Protein AF-A0AAJ4LT40-F1 (afdb_monomer_lite)

Structure (mmCIF, N/CA/C/O backbone):
data_AF-A0AAJ4LT40-F1
#
_entry.id   AF-A0AAJ4LT40-F1
#
loop_
_atom_site.group_PDB
_atom_site.id
_atom_site.type_symbol
_atom_site.label_atom_id
_atom_site.label_alt_id
_atom_site.label_comp_id
_atom_site.label_asym_id
_atom_site.label_entity_id
_atom_site.label_seq_id
_atom_site.pdbx_PDB_ins_code
_atom_site.Cartn_x
_atom_site.Cartn_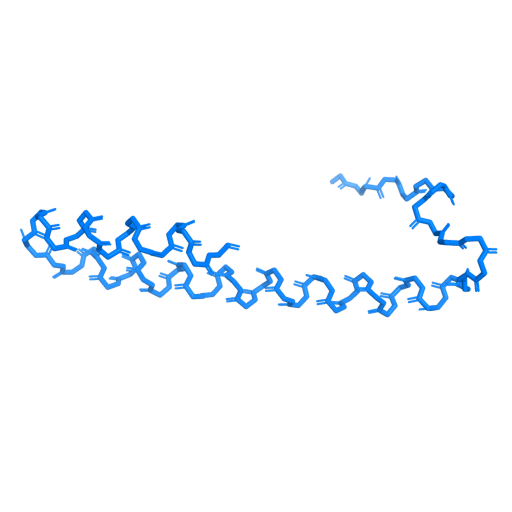y
_atom_site.Cartn_z
_atom_site.occupancy
_atom_site.B_iso_or_equiv
_atom_site.auth_seq_id
_atom_site.auth_comp_id
_atom_site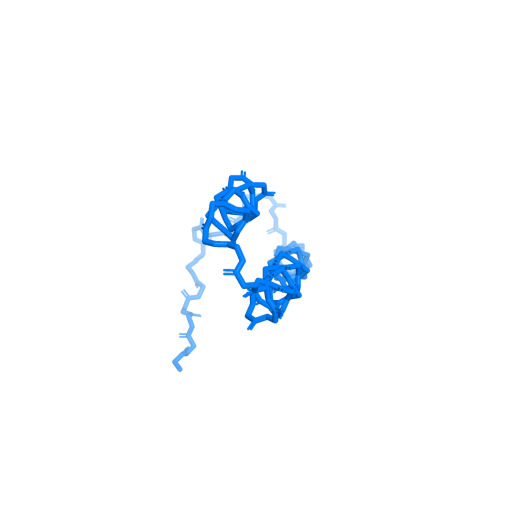.auth_asym_id
_atom_site.auth_atom_id
_atom_site.pdbx_PDB_model_num
ATOM 1 N N . MET A 1 1 ? 11.107 -15.818 -1.018 1.00 40.22 1 MET A N 1
ATOM 2 C CA . MET A 1 1 ? 10.703 -16.401 -2.315 1.00 40.22 1 MET A CA 1
ATOM 3 C C . MET A 1 1 ? 10.722 -15.277 -3.334 1.00 40.22 1 MET A C 1
ATOM 5 O O . MET A 1 1 ? 9.980 -14.324 -3.148 1.00 40.22 1 MET A O 1
ATOM 9 N N . GLY A 1 2 ? 11.631 -15.309 -4.310 1.00 48.25 2 GLY A N 1
ATOM 10 C CA . GLY A 1 2 ? 11.670 -14.294 -5.367 1.00 48.25 2 GLY A CA 1
ATOM 11 C C . GLY A 1 2 ? 10.567 -14.572 -6.382 1.00 48.25 2 GLY A C 1
ATOM 12 O O . GLY A 1 2 ? 10.488 -15.690 -6.888 1.00 48.25 2 GLY A O 1
ATOM 13 N N . ASN A 1 3 ? 9.704 -13.592 -6.643 1.00 60.66 3 ASN A N 1
ATOM 14 C CA . ASN A 1 3 ? 8.757 -13.674 -7.750 1.00 60.66 3 ASN A CA 1
ATOM 15 C C . ASN A 1 3 ? 9.554 -13.760 -9.059 1.00 60.66 3 ASN A C 1
ATOM 17 O O . ASN A 1 3 ? 10.405 -12.912 -9.323 1.00 60.66 3 ASN A O 1
ATOM 21 N N . ILE A 1 4 ? 9.305 -14.797 -9.856 1.00 62.84 4 ILE A N 1
ATOM 22 C CA . ILE A 1 4 ? 9.903 -14.940 -11.185 1.00 62.84 4 ILE A CA 1
ATOM 23 C C . ILE A 1 4 ? 9.154 -13.976 -12.106 1.00 62.84 4 ILE A C 1
ATOM 25 O O . ILE A 1 4 ? 7.982 -14.208 -12.398 1.00 62.84 4 ILE A O 1
ATOM 29 N N . VAL A 1 5 ? 9.818 -12.899 -12.536 1.00 62.06 5 VAL A N 1
ATOM 30 C CA . VAL A 1 5 ? 9.292 -11.986 -13.563 1.00 62.06 5 VAL A CA 1
ATOM 31 C C . VAL A 1 5 ? 9.103 -12.790 -14.842 1.00 62.06 5 VAL A C 1
ATOM 33 O O . VAL A 1 5 ? 10.064 -13.365 -15.362 1.00 62.06 5 VAL A O 1
ATOM 36 N N . LYS A 1 6 ? 7.870 -12.870 -15.342 1.00 70.88 6 LYS A N 1
ATOM 37 C CA . LYS A 1 6 ? 7.626 -13.466 -16.653 1.00 70.88 6 LYS A CA 1
ATOM 38 C C . LYS A 1 6 ? 7.879 -12.384 -17.692 1.00 70.88 6 LYS A C 1
ATOM 40 O O . LYS A 1 6 ? 7.505 -11.235 -17.501 1.00 70.88 6 LYS A O 1
ATOM 45 N N . LEU A 1 7 ? 8.479 -12.746 -18.825 1.00 62.06 7 LEU A N 1
ATOM 46 C CA . LEU A 1 7 ? 8.689 -11.802 -19.934 1.00 62.06 7 LEU A CA 1
ATOM 47 C C . LEU A 1 7 ? 7.372 -11.191 -20.449 1.00 62.06 7 LEU A C 1
ATOM 49 O O . LEU A 1 7 ? 7.396 -10.138 -21.066 1.00 62.06 7 LEU A O 1
ATOM 53 N N . THR A 1 8 ? 6.232 -11.820 -20.149 1.00 66.56 8 THR A N 1
ATOM 54 C CA . THR A 1 8 ? 4.882 -11.302 -20.411 1.00 66.56 8 THR A CA 1
ATOM 55 C C . THR A 1 8 ? 4.505 -10.074 -19.579 1.00 66.56 8 THR A C 1
ATOM 57 O O . THR A 1 8 ? 3.503 -9.438 -19.881 1.00 66.56 8 THR A O 1
ATOM 60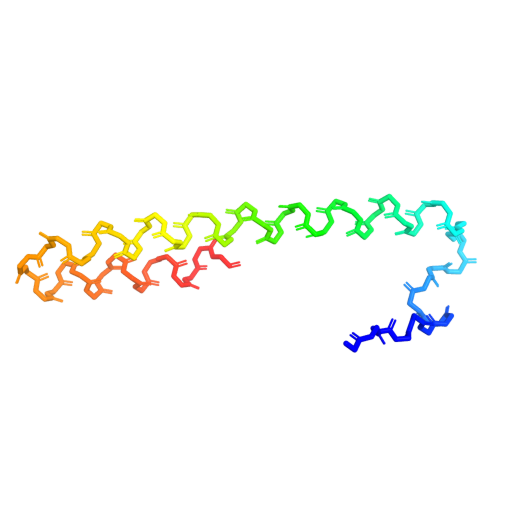 N N . ASP A 1 9 ? 5.259 -9.762 -18.521 1.00 70.62 9 ASP A N 1
ATOM 61 C CA . ASP A 1 9 ? 4.976 -8.647 -17.608 1.00 70.62 9 ASP A CA 1
ATOM 62 C C . ASP A 1 9 ? 5.631 -7.328 -18.075 1.00 70.62 9 ASP A C 1
ATOM 64 O O . ASP A 1 9 ? 5.299 -6.250 -17.566 1.00 70.62 9 ASP A O 1
ATOM 68 N N . ILE A 1 10 ? 6.557 -7.424 -19.037 1.00 81.75 10 ILE A N 1
ATOM 69 C CA . ILE A 1 10 ? 7.247 -6.310 -19.694 1.00 81.75 10 ILE A CA 1
ATOM 70 C C . ILE A 1 10 ? 6.471 -5.970 -20.969 1.00 81.75 10 ILE A C 1
ATOM 72 O O . ILE A 1 10 ? 6.172 -6.857 -21.771 1.00 81.75 10 ILE A O 1
ATOM 76 N N . GLY A 1 11 ? 6.117 -4.698 -21.154 1.00 80.69 11 GLY A N 1
ATOM 77 C CA .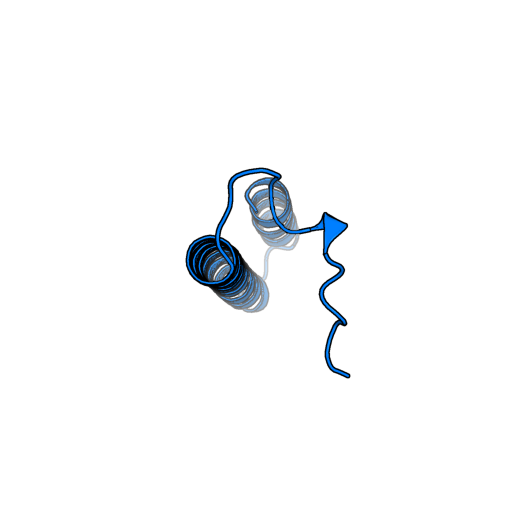 GLY A 1 11 ? 5.396 -4.254 -22.349 1.00 80.69 11 GLY A CA 1
ATOM 78 C C . GLY A 1 11 ? 6.187 -4.504 -23.639 1.00 80.69 11 GLY A C 1
ATOM 79 O O . GLY A 1 11 ? 7.413 -4.485 -23.635 1.00 80.69 11 GLY A O 1
ATOM 80 N N . GLU A 1 12 ? 5.496 -4.678 -24.771 1.00 80.44 12 GLU A N 1
ATOM 81 C CA . GLU A 1 12 ? 6.128 -5.014 -26.065 1.00 80.44 12 GLU A CA 1
ATOM 82 C C . GLU A 1 12 ? 7.216 -4.019 -26.519 1.00 80.44 12 GLU A C 1
ATOM 84 O O . GLU A 1 12 ? 8.116 -4.395 -27.264 1.00 80.44 12 GLU A O 1
ATOM 89 N N . ASN A 1 13 ? 7.162 -2.768 -26.045 1.00 84.19 13 ASN A N 1
ATOM 90 C CA . ASN A 1 13 ? 8.142 -1.713 -26.336 1.00 84.19 13 ASN A CA 1
ATOM 91 C C . ASN A 1 13 ? 8.888 -1.214 -25.085 1.00 84.19 13 ASN A C 1
ATOM 93 O O . ASN A 1 13 ? 9.522 -0.162 -25.125 1.00 84.19 13 ASN A O 1
ATOM 97 N N . GLU A 1 14 ? 8.773 -1.918 -23.962 1.00 85.38 14 GLU A N 1
ATOM 98 C CA . GLU A 1 14 ? 9.359 -1.522 -22.684 1.00 85.38 14 GLU A CA 1
ATOM 99 C C . GLU A 1 14 ? 10.745 -2.161 -22.525 1.00 85.38 14 GLU A C 1
ATOM 101 O O . GLU A 1 14 ? 10.904 -3.377 -22.660 1.00 85.38 14 GLU A O 1
ATOM 106 N N . THR A 1 15 ? 11.778 -1.363 -22.240 1.00 89.31 15 THR A N 1
ATOM 107 C CA . THR A 1 15 ? 13.085 -1.938 -21.903 1.00 89.31 15 THR A CA 1
ATOM 108 C C . THR A 1 15 ? 13.059 -2.534 -20.495 1.00 89.31 15 THR A C 1
ATOM 110 O O . THR A 1 15 ? 12.224 -2.190 -19.660 1.00 89.31 15 THR A O 1
ATOM 113 N N . LEU A 1 16 ? 14.029 -3.395 -20.172 1.00 88.38 16 LEU A N 1
ATOM 114 C CA . LEU A 1 16 ? 14.176 -3.912 -18.804 1.00 88.38 16 LEU A CA 1
ATOM 115 C C . LEU A 1 16 ? 14.364 -2.796 -17.763 1.00 88.38 16 LEU A C 1
ATOM 117 O O . LEU A 1 16 ? 13.955 -2.961 -16.616 1.00 88.38 16 LEU A O 1
ATOM 121 N N . ILE A 1 17 ? 14.980 -1.677 -18.159 1.00 90.75 17 ILE A N 1
ATOM 122 C CA . ILE A 1 17 ? 15.175 -0.517 -17.285 1.00 90.75 17 ILE A CA 1
ATOM 123 C C . ILE A 1 17 ? 13.839 0.198 -17.064 1.00 90.75 17 ILE A C 1
ATOM 125 O O . ILE A 1 17 ? 13.496 0.466 -15.917 1.00 90.75 17 ILE A O 1
ATOM 129 N N . ASP A 1 18 ? 13.063 0.436 -18.125 1.00 91.31 18 ASP A N 1
ATOM 130 C CA . ASP A 1 18 ? 11.737 1.066 -18.02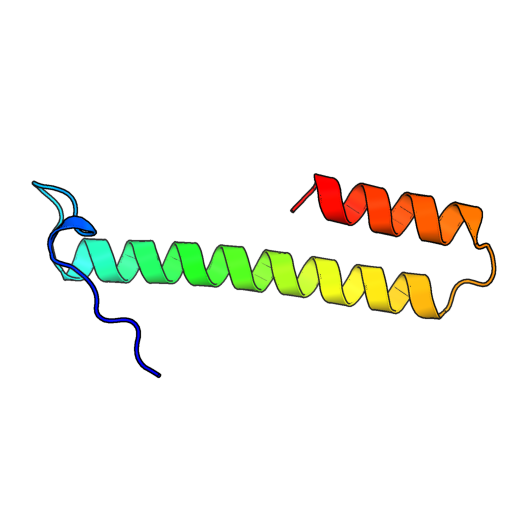3 1.00 91.31 18 ASP A CA 1
ATOM 131 C C . ASP A 1 18 ? 10.800 0.239 -17.132 1.00 91.31 18 ASP A C 1
ATOM 133 O O . ASP A 1 18 ? 10.162 0.774 -16.224 1.00 91.31 18 ASP A O 1
ATOM 137 N N . TYR A 1 19 ? 10.813 -1.086 -17.316 1.00 89.19 19 TYR A N 1
ATOM 138 C CA . TYR A 1 19 ? 10.080 -2.023 -16.471 1.00 89.19 19 TYR A CA 1
ATOM 139 C C . TYR A 1 19 ? 10.498 -1.921 -15.002 1.00 89.19 19 TYR A C 1
ATOM 141 O O . TYR A 1 19 ? 9.646 -1.853 -14.116 1.00 89.19 19 TYR A O 1
ATOM 149 N N . ALA A 1 20 ? 11.805 -1.896 -14.724 1.00 89.69 20 ALA A N 1
ATOM 150 C CA . ALA A 1 20 ? 12.313 -1.793 -13.360 1.00 89.69 20 ALA A CA 1
ATOM 151 C C . ALA A 1 20 ? 11.893 -0.474 -12.693 1.00 89.69 20 ALA A C 1
ATOM 153 O O . ALA A 1 20 ? 11.418 -0.502 -11.560 1.00 89.69 20 ALA A O 1
ATOM 154 N N . VAL A 1 21 ? 11.997 0.652 -13.406 1.00 94.31 21 VAL A N 1
ATOM 155 C CA . VAL A 1 21 ? 11.583 1.976 -12.913 1.00 94.31 21 VAL A CA 1
ATOM 156 C C . VAL A 1 21 ? 10.081 2.013 -12.636 1.00 94.31 21 VAL A C 1
ATOM 158 O O . VAL A 1 21 ? 9.657 2.468 -11.574 1.00 94.31 21 VAL A O 1
ATOM 161 N N . ARG A 1 22 ? 9.256 1.481 -13.544 1.00 92.88 22 ARG A N 1
ATOM 162 C CA . ARG A 1 22 ? 7.807 1.393 -13.333 1.00 92.88 22 ARG A CA 1
ATOM 163 C C . ARG A 1 22 ? 7.466 0.517 -12.130 1.00 92.88 22 ARG A C 1
ATOM 165 O O . ARG A 1 22 ? 6.645 0.908 -11.306 1.00 92.88 22 ARG A O 1
ATOM 172 N N . LYS A 1 23 ? 8.106 -0.647 -11.989 1.00 93.00 23 LYS A N 1
ATOM 173 C CA . LYS A 1 23 ? 7.892 -1.527 -10.832 1.00 93.00 23 LYS A CA 1
ATOM 174 C C . LYS A 1 23 ? 8.366 -0.915 -9.525 1.00 93.00 23 LYS A C 1
ATOM 176 O O . LYS A 1 23 ? 7.736 -1.149 -8.496 1.00 93.00 23 LYS A O 1
ATOM 181 N N . GLU A 1 24 ? 9.428 -0.121 -9.548 1.00 94.69 24 GLU A N 1
ATOM 182 C CA . GLU A 1 24 ? 9.861 0.651 -8.389 1.00 94.69 24 GLU A CA 1
ATOM 183 C C . GLU A 1 24 ? 8.816 1.705 -8.000 1.00 94.69 24 GLU A C 1
ATOM 185 O O . GLU A 1 24 ? 8.469 1.800 -6.822 1.00 94.69 24 GLU A O 1
ATOM 190 N N . ALA A 1 25 ? 8.251 2.428 -8.973 1.00 94.62 25 ALA A N 1
ATOM 191 C CA . ALA A 1 25 ? 7.166 3.377 -8.735 1.00 94.62 25 ALA A CA 1
ATOM 192 C C . ALA A 1 25 ? 5.918 2.687 -8.152 1.00 94.62 25 ALA A C 1
ATOM 194 O O . ALA A 1 25 ? 5.439 3.101 -7.100 1.00 94.62 25 ALA A O 1
ATOM 195 N N . GLU A 1 26 ? 5.466 1.576 -8.749 1.00 94.00 26 GLU A N 1
ATOM 196 C CA . GLU A 1 26 ? 4.356 0.760 -8.224 1.00 94.00 26 GLU A CA 1
ATOM 197 C C . GLU A 1 26 ? 4.636 0.288 -6.783 1.00 94.00 26 GLU A C 1
ATOM 199 O O . GLU A 1 26 ? 3.766 0.348 -5.914 1.00 94.00 26 GLU A O 1
ATOM 204 N N . CYS A 1 27 ? 5.866 -0.155 -6.490 1.00 95.06 27 CYS A N 1
ATOM 205 C CA . CYS A 1 27 ? 6.258 -0.549 -5.135 1.00 95.06 27 CYS A CA 1
ATOM 206 C C . CYS A 1 27 ? 6.197 0.618 -4.147 1.00 95.06 27 CYS A C 1
ATOM 208 O O . CYS A 1 27 ? 5.806 0.417 -2.998 1.00 95.06 27 CYS A O 1
ATOM 210 N N . ASN A 1 28 ? 6.613 1.813 -4.562 1.00 95.94 28 ASN A N 1
ATOM 211 C CA . ASN A 1 28 ? 6.586 2.995 -3.708 1.00 95.94 28 ASN A CA 1
ATOM 212 C C . ASN A 1 28 ? 5.149 3.453 -3.438 1.00 95.94 28 ASN A C 1
ATOM 214 O O . ASN A 1 28 ? 4.805 3.656 -2.279 1.00 95.94 28 ASN A O 1
ATOM 218 N N . GLU A 1 29 ? 4.278 3.463 -4.449 1.00 94.75 29 GLU A N 1
ATOM 219 C CA . GLU A 1 29 ? 2.848 3.740 -4.256 1.00 94.75 29 GLU A CA 1
ATOM 220 C C . GLU A 1 29 ? 2.203 2.755 -3.271 1.00 94.75 29 GLU A C 1
ATOM 222 O O . GLU A 1 29 ? 1.461 3.152 -2.372 1.00 94.75 29 GLU A O 1
ATOM 227 N N . LEU A 1 30 ? 2.515 1.459 -3.389 1.00 93.94 30 LEU A N 1
ATOM 228 C CA . LEU A 1 30 ? 2.027 0.444 -2.453 1.00 93.94 30 LEU A CA 1
ATOM 229 C C . LEU A 1 30 ? 2.577 0.645 -1.034 1.00 93.94 30 LEU A C 1
ATOM 231 O O . LEU A 1 30 ? 1.859 0.417 -0.060 1.00 93.94 30 LEU A O 1
ATOM 235 N N . ARG A 1 31 ? 3.836 1.075 -0.890 1.00 95.56 31 ARG A N 1
ATOM 236 C CA . ARG A 1 31 ? 4.424 1.397 0.421 1.00 95.56 31 ARG A CA 1
ATOM 237 C C . ARG A 1 31 ? 3.726 2.584 1.072 1.00 95.56 31 ARG A C 1
ATOM 239 O O . ARG A 1 31 ? 3.437 2.503 2.265 1.00 95.56 31 ARG A O 1
ATOM 246 N N . ASP A 1 32 ? 3.417 3.624 0.307 1.00 94.06 32 ASP A N 1
ATOM 247 C CA . ASP A 1 32 ? 2.717 4.811 0.805 1.00 94.06 32 ASP A CA 1
ATOM 248 C C . ASP A 1 32 ? 1.294 4.460 1.256 1.00 94.06 32 ASP A C 1
ATOM 250 O O . ASP A 1 32 ? 0.880 4.795 2.366 1.00 94.06 32 ASP A O 1
ATOM 254 N N . ARG A 1 33 ? 0.580 3.665 0.452 1.00 92.81 33 ARG A N 1
ATOM 255 C CA . ARG A 1 33 ? -0.730 3.095 0.802 1.00 92.81 33 ARG A CA 1
ATOM 256 C C . ARG A 1 33 ? -0.699 2.299 2.109 1.00 92.81 33 ARG A C 1
ATOM 258 O O . ARG A 1 33 ? -1.549 2.485 2.979 1.00 92.81 33 ARG A O 1
ATOM 265 N N . ILE A 1 34 ? 0.306 1.437 2.284 1.00 94.25 34 ILE A N 1
ATOM 266 C CA . ILE A 1 34 ? 0.502 0.677 3.527 1.00 94.25 34 ILE A CA 1
ATOM 267 C C . ILE A 1 34 ? 0.798 1.611 4.706 1.00 94.25 34 ILE A C 1
ATOM 269 O O . ILE A 1 34 ? 0.320 1.354 5.811 1.00 94.25 34 ILE A O 1
ATOM 273 N N . ALA A 1 35 ? 1.589 2.667 4.508 1.00 94.19 35 ALA A N 1
ATOM 274 C CA . ALA A 1 35 ? 1.901 3.625 5.563 1.00 94.19 35 ALA A CA 1
ATOM 275 C C . ALA A 1 35 ? 0.632 4.322 6.076 1.00 94.19 35 ALA A C 1
ATOM 277 O O . ALA A 1 35 ? 0.412 4.340 7.287 1.00 94.19 35 ALA A O 1
ATOM 278 N N . ILE A 1 36 ? -0.232 4.776 5.162 1.00 92.31 36 ILE A N 1
ATOM 279 C CA . ILE A 1 36 ? -1.532 5.378 5.489 1.00 92.31 36 ILE A CA 1
ATOM 280 C C . ILE A 1 36 ? -2.397 4.388 6.275 1.00 92.31 36 ILE A C 1
ATOM 282 O O . ILE A 1 36 ? -2.840 4.704 7.376 1.00 92.31 36 ILE A O 1
ATOM 286 N N . LEU A 1 37 ? -2.569 3.156 5.779 1.00 94.38 37 LEU A N 1
ATOM 287 C CA . LEU A 1 37 ? -3.359 2.135 6.482 1.00 94.38 37 LEU A CA 1
ATOM 288 C C . LEU A 1 37 ? -2.833 1.858 7.893 1.00 94.38 37 LEU A C 1
ATOM 290 O O . LEU A 1 37 ? -3.614 1.712 8.832 1.00 94.38 37 LEU A O 1
ATOM 294 N N . ARG A 1 38 ? -1.509 1.786 8.065 1.00 95.25 38 ARG A N 1
ATOM 295 C CA . ARG A 1 38 ? -0.892 1.569 9.380 1.00 95.25 38 ARG A CA 1
ATOM 296 C C . ARG A 1 38 ? -1.159 2.726 10.333 1.00 95.25 38 ARG A C 1
ATOM 298 O O . ARG A 1 38 ? -1.423 2.471 11.506 1.00 95.25 38 ARG A O 1
ATOM 305 N N . GLU A 1 39 ? -1.080 3.961 9.851 1.00 94.31 39 GLU A N 1
ATOM 306 C CA . GLU A 1 39 ? -1.404 5.143 10.646 1.00 94.31 39 GLU A CA 1
ATOM 307 C C . GLU A 1 39 ? -2.879 5.137 11.056 1.00 94.31 39 GLU A C 1
ATOM 309 O O . GLU A 1 39 ? -3.184 5.283 12.240 1.00 94.31 39 GLU A O 1
ATOM 314 N N . THR A 1 40 ? -3.787 4.869 10.116 1.00 93.88 40 THR A N 1
ATOM 315 C CA . THR A 1 40 ? -5.225 4.825 10.389 1.00 93.88 40 THR A CA 1
ATOM 316 C C . THR A 1 40 ? -5.600 3.723 11.379 1.00 93.88 40 THR A C 1
ATOM 318 O O . THR A 1 40 ? -6.381 3.961 12.298 1.00 93.88 40 THR A O 1
ATOM 321 N N . ILE A 1 41 ? -5.003 2.532 11.261 1.00 94.19 41 ILE A N 1
ATOM 322 C CA . ILE A 1 41 ? -5.175 1.458 12.252 1.00 94.19 41 ILE A CA 1
ATOM 323 C C . ILE A 1 41 ? -4.639 1.900 13.618 1.00 94.19 41 ILE A C 1
ATOM 325 O O . ILE A 1 41 ? -5.292 1.675 14.634 1.00 94.19 41 ILE A O 1
ATOM 329 N N . GLY A 1 42 ? -3.476 2.556 13.652 1.00 94.19 42 GLY A N 1
ATOM 330 C CA . GLY A 1 42 ? -2.903 3.091 14.886 1.00 94.19 42 GLY A CA 1
ATOM 331 C C . GLY A 1 42 ? -3.832 4.085 15.589 1.00 94.19 42 GLY A C 1
ATOM 332 O O . GLY A 1 42 ? -4.001 4.000 16.803 1.00 94.19 42 GLY A O 1
ATOM 333 N N . GLN A 1 43 ? -4.474 4.974 14.828 1.00 92.44 43 GLN A N 1
ATOM 334 C CA . GLN A 1 43 ? -5.482 5.907 15.338 1.00 92.44 43 GLN A CA 1
ATOM 335 C C . GLN A 1 43 ? -6.730 5.169 15.838 1.00 92.44 43 GLN A C 1
ATOM 337 O O . GLN A 1 43 ? -7.188 5.431 16.944 1.00 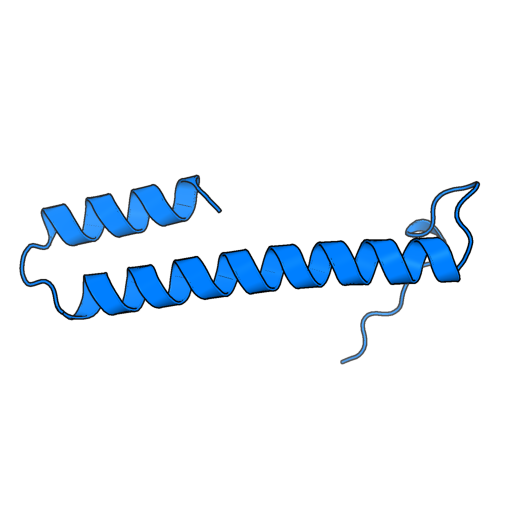92.44 43 GLN A O 1
ATOM 342 N N . ALA A 1 44 ? -7.237 4.191 15.087 1.00 93.62 44 ALA A N 1
ATOM 343 C CA . ALA A 1 44 ? -8.401 3.408 15.495 1.00 93.62 44 ALA A CA 1
ATOM 344 C C . ALA A 1 44 ? -8.169 2.627 16.804 1.00 93.62 44 ALA A C 1
ATOM 346 O O . ALA A 1 44 ? -9.071 2.518 17.628 1.00 93.62 44 ALA A O 1
ATOM 347 N N . CYS A 1 45 ? -6.955 2.117 17.040 1.00 92.38 45 CYS A N 1
ATOM 348 C CA . CYS A 1 45 ? -6.631 1.358 18.252 1.00 92.38 45 CYS A CA 1
ATOM 349 C C . CYS A 1 45 ? -6.653 2.180 19.551 1.00 92.38 45 CYS A C 1
ATOM 351 O O . CYS A 1 45 ? -6.716 1.584 20.624 1.00 92.38 45 CYS A O 1
ATOM 353 N N . ILE A 1 46 ? -6.563 3.511 19.474 1.00 93.81 46 ILE A N 1
ATOM 354 C CA . ILE A 1 46 ? -6.630 4.399 20.649 1.00 93.81 46 ILE A CA 1
ATOM 355 C C . ILE A 1 46 ? -8.021 5.010 20.854 1.00 93.81 46 ILE A C 1
ATOM 357 O O . ILE A 1 46 ? -8.216 5.787 21.786 1.00 93.81 46 ILE A O 1
ATOM 361 N N . MET A 1 47 ? -8.977 4.688 19.982 1.00 92.81 47 MET A N 1
ATOM 362 C CA . MET A 1 47 ? -10.357 5.153 20.076 1.00 92.81 47 MET A CA 1
ATOM 363 C C . MET A 1 47 ? -11.189 4.187 20.925 1.00 92.81 47 MET A C 1
ATOM 365 O O . MET A 1 47 ? -10.935 2.986 20.957 1.00 92.81 47 MET A O 1
ATOM 369 N N . GLU A 1 48 ? -12.204 4.718 21.604 1.00 93.12 48 GLU A N 1
ATOM 370 C CA . GLU A 1 48 ? -13.136 3.925 22.424 1.00 93.12 48 GLU A CA 1
ATOM 371 C C . GLU A 1 48 ? -14.497 3.729 21.736 1.00 93.12 48 GLU A C 1
ATOM 373 O O . GLU A 1 48 ? -15.230 2.794 22.053 1.00 93.12 48 GLU A O 1
ATOM 378 N N . ASP A 1 49 ? -14.829 4.594 20.773 1.00 95.50 49 ASP A N 1
ATOM 379 C CA . ASP A 1 49 ? -16.092 4.559 20.041 1.00 95.50 49 ASP A CA 1
ATOM 380 C C . ASP A 1 49 ? -16.020 3.571 18.868 1.00 95.50 49 ASP A C 1
ATOM 382 O O . ASP A 1 49 ? -15.377 3.817 17.843 1.00 95.50 49 ASP A O 1
ATOM 386 N N . SER A 1 50 ? -16.719 2.445 19.015 1.00 91.25 50 SER A N 1
ATOM 387 C CA . SER A 1 50 ? -16.771 1.382 18.013 1.00 91.25 50 SER A CA 1
ATOM 388 C C . SER A 1 50 ? -17.403 1.805 16.685 1.00 91.25 50 SER A C 1
ATOM 390 O O . SER A 1 50 ? -17.042 1.244 15.647 1.00 91.25 50 SER A O 1
ATOM 392 N N . GLU A 1 51 ? -18.335 2.763 16.685 1.00 93.88 51 GLU A N 1
ATOM 393 C CA . GLU A 1 51 ? -18.961 3.242 15.446 1.00 93.88 51 GLU A CA 1
ATOM 394 C C . GLU A 1 51 ? -17.963 4.082 14.647 1.00 93.88 51 GLU A C 1
ATOM 396 O O . GLU A 1 51 ? -17.741 3.813 13.465 1.00 93.88 51 GLU A O 1
ATOM 401 N N . GLN A 1 52 ? -17.261 5.003 15.312 1.00 92.25 52 GLN A N 1
ATOM 402 C CA . GLN A 1 52 ? -16.227 5.825 14.674 1.00 92.25 52 GLN A CA 1
ATOM 403 C C . GLN A 1 52 ? -15.033 4.992 14.188 1.00 92.25 52 GLN A C 1
ATOM 405 O O . GLN A 1 52 ? -14.513 5.230 13.098 1.00 92.25 52 GLN A O 1
ATOM 410 N N . ILE A 1 53 ? -14.618 3.976 14.955 1.00 94.31 53 ILE A N 1
ATOM 411 C CA . ILE A 1 53 ? -13.585 3.018 14.525 1.00 94.31 53 ILE A CA 1
ATOM 412 C C . ILE A 1 53 ? -14.002 2.329 13.225 1.00 94.31 53 ILE A C 1
ATOM 414 O O . ILE A 1 53 ? -13.208 2.217 12.289 1.00 94.31 53 ILE A O 1
ATOM 418 N N . THR A 1 54 ? -15.253 1.870 13.159 1.00 93.38 54 THR A N 1
ATOM 419 C CA . THR A 1 54 ? -15.781 1.176 11.981 1.00 93.38 54 THR A CA 1
ATOM 420 C C . THR A 1 54 ? -15.814 2.101 10.769 1.00 93.38 54 THR A C 1
ATOM 422 O O . THR A 1 54 ? -15.407 1.687 9.683 1.00 93.38 54 THR A O 1
ATOM 425 N N . GLU A 1 55 ? -16.245 3.351 10.943 1.00 93.31 55 GLU A N 1
ATOM 426 C CA . GLU A 1 55 ? -16.288 4.353 9.876 1.00 93.31 55 GLU A CA 1
ATOM 427 C C . GLU A 1 55 ? -14.890 4.659 9.323 1.00 93.31 55 GLU A C 1
ATOM 429 O O . GLU A 1 55 ? -14.671 4.576 8.113 1.00 93.31 55 GLU A O 1
ATOM 434 N N . ILE A 1 56 ? -13.921 4.927 10.201 1.00 92.12 56 ILE A N 1
ATOM 435 C CA . ILE A 1 56 ? -12.546 5.266 9.815 1.00 92.12 56 ILE A CA 1
ATOM 436 C C . ILE A 1 56 ? -11.863 4.101 9.094 1.00 92.12 56 ILE A C 1
ATOM 438 O O . ILE A 1 56 ? -11.263 4.294 8.034 1.00 92.12 56 ILE A O 1
ATOM 442 N N . LEU A 1 57 ? -11.971 2.880 9.629 1.00 92.88 57 LEU A N 1
ATOM 443 C CA . LEU A 1 57 ? -11.355 1.706 9.007 1.00 92.88 57 LEU A CA 1
ATOM 444 C C . LEU A 1 57 ? -12.021 1.351 7.672 1.00 92.88 57 LEU A C 1
ATOM 446 O O . LEU A 1 57 ? -11.328 0.985 6.722 1.00 92.88 57 LEU A O 1
ATOM 450 N N . SER A 1 58 ? -13.344 1.500 7.572 1.00 92.25 58 SER A N 1
ATOM 451 C CA . SER A 1 58 ? -14.074 1.271 6.318 1.00 92.25 58 SER A CA 1
ATOM 452 C C . SER A 1 58 ? -13.720 2.317 5.262 1.00 92.25 58 SER A C 1
ATOM 454 O O . SER A 1 58 ? -13.498 1.965 4.106 1.00 92.25 58 SER A O 1
ATOM 456 N N . GLY A 1 59 ? -13.607 3.591 5.650 1.00 89.75 59 GLY A N 1
ATOM 457 C CA . GLY A 1 59 ? -13.170 4.666 4.760 1.00 89.75 59 GLY A CA 1
ATOM 458 C C . GLY A 1 59 ? -11.751 4.438 4.242 1.00 89.75 59 GLY A C 1
ATOM 459 O O . GLY A 1 59 ? -11.509 4.526 3.037 1.00 89.75 59 GLY A O 1
ATOM 460 N N . ALA A 1 60 ? -10.837 4.045 5.132 1.00 87.88 60 ALA A N 1
ATOM 461 C CA . ALA A 1 60 ? -9.463 3.717 4.773 1.00 87.88 60 ALA A CA 1
ATOM 462 C C . ALA A 1 60 ? -9.388 2.557 3.770 1.00 87.88 60 ALA A C 1
ATOM 464 O O . ALA A 1 60 ? -8.690 2.667 2.768 1.00 87.88 60 ALA A O 1
ATOM 465 N N . LEU A 1 61 ? -10.163 1.487 3.976 1.00 86.62 61 LEU A N 1
ATOM 466 C CA . LEU A 1 61 ? -10.225 0.338 3.064 1.00 86.62 61 LEU A CA 1
ATOM 467 C C . LEU A 1 61 ? -10.738 0.679 1.658 1.00 86.62 61 LEU A C 1
ATOM 469 O O . LEU A 1 61 ? -10.359 0.007 0.706 1.00 86.62 61 LEU A O 1
ATOM 473 N N . VAL A 1 62 ? -11.601 1.688 1.513 1.00 86.06 62 VAL A N 1
ATOM 474 C CA . VAL A 1 62 ? -12.126 2.119 0.202 1.00 86.06 62 VAL A CA 1
ATOM 475 C C . VAL A 1 62 ? -11.157 3.065 -0.515 1.00 86.06 62 VAL A C 1
ATOM 477 O O . VAL A 1 62 ? -11.144 3.129 -1.742 1.00 86.06 62 VAL A O 1
ATOM 480 N N . SER A 1 63 ? -10.354 3.813 0.242 1.00 69.81 63 SER A N 1
ATOM 481 C CA . SER A 1 63 ? -9.440 4.836 -0.283 1.00 69.81 63 SER A CA 1
ATOM 482 C C . SER A 1 63 ? -8.080 4.317 -0.773 1.00 69.81 63 SER A C 1
ATOM 484 O O . SER A 1 63 ? -7.286 5.106 -1.289 1.00 69.81 63 SER A O 1
ATOM 486 N N . VAL A 1 64 ? -7.801 3.020 -0.608 1.00 68.56 64 VAL A N 1
ATOM 487 C CA . VAL A 1 64 ? -6.479 2.398 -0.804 1.00 68.56 64 VAL A CA 1
ATOM 488 C C . VAL A 1 64 ? -6.556 1.243 -1.792 1.00 68.56 64 VAL A C 1
ATOM 490 O O . VAL A 1 64 ? -5.632 1.142 -2.637 1.00 68.56 64 VAL A O 1
#

Sequence (64 aa):
MGNIVKLTDIGENETLIDYAVRKEAECNELRDRIAILRETIGQACIMEDSEQITEILSGALVSV

Foldseek 3Di:
DDDDDDPVQADPPHDPVNSVVVVVVVVVVVVVLVVQLVVLVVVLVPDPDPVVSCVSNVVSVVVD

Organism: NCBI:txid29495

Secondary structure (DSSP, 8-state):
------GGGS-TT--HHHHHHHHHHHHHHHHHHHHHHHHHHHHHTT---HHHHHHHHHHHHHH-

Radius of gyration: 17.75 Å; chains: 1; bounding box: 34×22×49 Å

pLDDT: mean 86.65, std 12.33, range [40.22, 95.94]